Protein AF-A0A645HYN6-F1 (afdb_monomer_lite)

pLDDT: mean 82.83, std 11.93, range [47.78, 95.44]

Radius of gyration: 19.11 Å; chains: 1; bounding box: 44×23×48 Å

Sequence (64 aa):
MTPCYDPLANVVYSAGQGDVALTMVNGRILYEKGEFKTLDEEKIRYMANRSQQRIVGILEGDLS

Foldseek 3Di:
DPDCPDVVCCVVPPDDPQNDAWDDDPNRTQDHNHDGPPDDPVVVVVVVVVVVVVVVVVVVVVVD

Organism: NCBI:txid1076179

Structure (mmCIF, N/CA/C/O backbone):
data_AF-A0A645HYN6-F1
#
_entry.id   AF-A0A645HYN6-F1
#
loop_
_atom_site.group_PDB
_atom_site.id
_atom_site.type_symbol
_atom_site.label_atom_id
_atom_site.label_alt_id
_atom_site.label_comp_id
_atom_site.label_asym_id
_atom_site.label_entity_id
_atom_site.label_seq_id
_atom_site.pdbx_PDB_ins_code
_atom_site.Cartn_x
_atom_site.Cartn_y
_atom_site.Cartn_z
_atom_site.occupancy
_atom_site.B_iso_or_equiv
_atom_site.auth_seq_id
_atom_site.auth_comp_id
_atom_site.auth_asym_id
_atom_site.auth_atom_id
_atom_site.pdbx_PDB_model_num
ATOM 1 N N . MET A 1 1 ? 19.951 1.723 -2.641 1.00 56.88 1 MET A N 1
ATOM 2 C CA . MET A 1 1 ? 20.034 0.296 -3.009 1.00 56.88 1 MET A CA 1
ATOM 3 C C . MET A 1 1 ? 21.383 0.037 -3.671 1.00 56.88 1 MET A C 1
ATOM 5 O O . MET A 1 1 ? 21.580 0.442 -4.808 1.00 56.88 1 MET A O 1
ATOM 9 N N . THR A 1 2 ? 22.330 -0.554 -2.944 1.00 47.78 2 THR A N 1
ATOM 10 C CA . THR A 1 2 ? 23.647 -0.977 -3.454 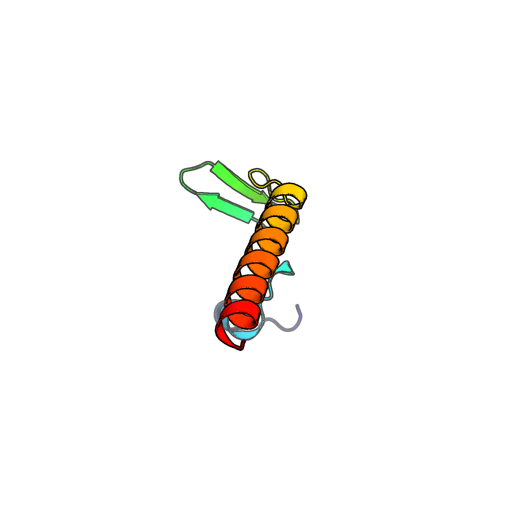1.00 47.78 2 THR A CA 1
ATOM 11 C C . THR A 1 2 ? 24.088 -2.236 -2.693 1.00 47.78 2 THR A C 1
ATOM 13 O O . THR A 1 2 ? 23.969 -2.232 -1.469 1.00 47.78 2 THR A O 1
ATOM 16 N N . PRO A 1 3 ? 24.615 -3.285 -3.359 1.00 61.34 3 PRO A N 1
ATOM 17 C CA . PRO A 1 3 ? 24.750 -3.494 -4.807 1.00 61.34 3 PRO A CA 1
ATOM 18 C C . PRO A 1 3 ? 23.530 -4.228 -5.407 1.00 61.34 3 PRO A C 1
ATOM 20 O O . PRO A 1 3 ? 22.913 -5.067 -4.759 1.00 61.34 3 PRO A O 1
ATOM 23 N N . CYS A 1 4 ? 23.182 -3.913 -6.659 1.00 60.62 4 CYS A N 1
ATOM 24 C CA . CYS A 1 4 ? 22.119 -4.576 -7.423 1.00 60.62 4 CYS A CA 1
ATOM 25 C C . CYS A 1 4 ? 22.741 -5.658 -8.317 1.00 60.62 4 CYS A C 1
ATOM 27 O O . CYS A 1 4 ? 23.231 -5.348 -9.400 1.00 60.62 4 CYS A O 1
ATOM 29 N N . TYR A 1 5 ? 22.781 -6.901 -7.830 1.00 64.25 5 TYR A N 1
ATOM 30 C CA . TYR A 1 5 ? 23.302 -8.048 -8.586 1.00 64.25 5 TYR A CA 1
ATOM 31 C C . TYR A 1 5 ? 22.238 -8.659 -9.512 1.00 64.25 5 TYR A C 1
ATOM 33 O O . TYR A 1 5 ? 22.562 -9.074 -10.620 1.00 64.25 5 TYR A O 1
ATOM 41 N N . ASP A 1 6 ? 20.973 -8.655 -9.075 1.00 71.62 6 ASP A N 1
ATOM 42 C CA . ASP A 1 6 ? 19.799 -9.064 -9.850 1.00 71.62 6 ASP A CA 1
ATOM 43 C C . ASP A 1 6 ? 18.575 -8.223 -9.414 1.00 71.62 6 ASP A C 1
ATOM 45 O O . ASP A 1 6 ? 18.169 -8.279 -8.248 1.00 71.62 6 ASP A O 1
ATOM 49 N N . PRO A 1 7 ? 17.973 -7.422 -10.312 1.00 73.50 7 PRO A N 1
ATOM 50 C CA . PRO A 1 7 ? 16.813 -6.598 -9.987 1.00 73.50 7 PRO A CA 1
ATOM 51 C C . PRO A 1 7 ? 15.561 -7.409 -9.613 1.00 73.50 7 PRO A C 1
ATOM 53 O O . PRO A 1 7 ? 14.757 -6.911 -8.826 1.00 73.50 7 PRO A O 1
ATOM 56 N N . LEU A 1 8 ? 15.383 -8.641 -10.110 1.00 72.69 8 LEU A N 1
ATOM 57 C CA . LEU A 1 8 ? 14.238 -9.485 -9.738 1.00 72.69 8 LEU A CA 1
ATOM 58 C C . LEU A 1 8 ? 14.367 -9.982 -8.299 1.00 72.69 8 LEU A C 1
ATOM 60 O O . LEU A 1 8 ? 13.424 -9.865 -7.516 1.00 72.69 8 LEU A O 1
ATOM 64 N N . ALA A 1 9 ? 15.552 -10.475 -7.933 1.00 72.44 9 ALA A N 1
ATOM 65 C CA . ALA A 1 9 ? 15.845 -10.877 -6.562 1.00 72.44 9 ALA A CA 1
ATOM 66 C C . ALA A 1 9 ? 15.649 -9.708 -5.581 1.00 72.44 9 ALA A C 1
ATOM 68 O O . ALA A 1 9 ? 15.065 -9.886 -4.513 1.00 72.44 9 ALA A O 1
ATOM 69 N N . ASN A 1 10 ? 16.051 -8.496 -5.973 1.00 74.50 10 ASN A N 1
ATOM 70 C CA . ASN A 1 10 ? 15.871 -7.302 -5.149 1.00 74.50 10 ASN A CA 1
ATOM 71 C C . ASN A 1 10 ? 14.395 -6.945 -4.925 1.00 74.50 10 ASN A C 1
ATOM 73 O O . ASN A 1 10 ? 14.032 -6.596 -3.805 1.00 74.50 10 ASN A O 1
ATOM 77 N N . VAL A 1 11 ? 13.534 -7.068 -5.942 1.00 76.94 11 VAL A N 1
ATOM 78 C CA . VAL A 1 11 ? 12.086 -6.837 -5.782 1.00 76.94 11 VAL A CA 1
ATOM 79 C C . VAL A 1 11 ? 11.460 -7.845 -4.817 1.00 76.94 11 VAL A C 1
ATOM 81 O O . VAL A 1 11 ? 10.624 -7.471 -4.003 1.00 76.94 11 VAL A O 1
ATOM 84 N N . VAL A 1 12 ? 11.860 -9.115 -4.883 1.00 77.75 12 VAL A N 1
ATOM 85 C CA . VAL A 1 12 ? 11.252 -10.175 -4.061 1.00 77.75 12 VAL A CA 1
ATOM 86 C C . VAL A 1 12 ? 11.739 -10.135 -2.614 1.00 77.75 12 VAL A C 1
ATOM 88 O O . VAL A 1 12 ? 10.948 -10.337 -1.696 1.00 77.75 12 VAL A O 1
ATOM 91 N N . TYR A 1 13 ? 13.035 -9.901 -2.402 1.00 73.94 13 TYR A N 1
ATOM 92 C CA . TYR A 1 13 ? 13.666 -10.120 -1.098 1.00 73.94 13 TYR A CA 1
ATOM 93 C C . TYR A 1 13 ? 14.085 -8.845 -0.372 1.00 73.94 13 TYR A C 1
ATOM 95 O O . TYR A 1 13 ? 14.453 -8.915 0.800 1.00 73.94 13 TYR A O 1
ATOM 103 N N . SER A 1 14 ? 14.094 -7.692 -1.039 1.00 78.19 14 SER A N 1
ATOM 104 C CA . SER A 1 14 ? 14.651 -6.462 -0.461 1.00 78.19 14 SER A CA 1
ATOM 105 C C . SER A 1 14 ? 13.786 -5.224 -0.655 1.00 78.19 14 SER A C 1
ATOM 107 O O . SER A 1 14 ? 14.012 -4.245 0.052 1.00 78.19 14 SER A O 1
ATOM 109 N N . ALA A 1 15 ? 12.807 -5.249 -1.562 1.00 76.00 15 ALA A N 1
ATOM 110 C CA . ALA A 1 15 ? 11.896 -4.131 -1.737 1.00 76.00 15 ALA A CA 1
ATOM 111 C C . ALA A 1 15 ? 10.934 -4.015 -0.547 1.00 76.00 15 ALA A C 1
ATOM 113 O O . ALA A 1 15 ? 10.290 -4.981 -0.135 1.00 76.00 15 ALA A O 1
ATOM 114 N N . GLY A 1 16 ? 10.833 -2.806 -0.006 1.00 79.50 16 GLY A N 1
ATOM 115 C CA . GLY A 1 16 ? 9.849 -2.412 0.989 1.00 79.50 16 GLY A CA 1
ATOM 116 C C . GLY A 1 16 ? 8.756 -1.526 0.395 1.00 79.50 16 GLY A C 1
ATOM 117 O O . GLY A 1 16 ? 8.769 -1.149 -0.775 1.00 79.50 16 GLY A O 1
ATOM 118 N N . GLN A 1 17 ? 7.804 -1.129 1.241 1.00 74.00 17 GLN A N 1
ATOM 119 C CA . GLN A 1 17 ? 6.689 -0.259 0.846 1.00 74.00 17 GLN A CA 1
ATOM 120 C C . GLN A 1 17 ? 7.152 1.081 0.239 1.00 74.00 17 GLN A C 1
ATOM 122 O O . GLN A 1 17 ? 6.472 1.626 -0.626 1.00 74.00 17 GLN A O 1
ATOM 127 N N . GLY A 1 18 ? 8.304 1.605 0.673 1.00 77.56 18 GLY A N 1
ATOM 128 C CA . GLY A 1 18 ? 8.866 2.866 0.177 1.00 77.56 18 GLY A CA 1
ATOM 129 C C . GLY A 1 18 ? 9.514 2.784 -1.209 1.00 77.56 18 GLY A C 1
ATOM 130 O O . GLY A 1 18 ? 9.771 3.825 -1.806 1.00 77.56 18 GLY A O 1
ATOM 131 N N . ASP A 1 19 ? 9.752 1.580 -1.735 1.00 80.81 19 ASP A N 1
ATOM 132 C CA . ASP A 1 19 ? 10.358 1.387 -3.059 1.00 80.81 19 ASP A CA 1
ATOM 133 C C . ASP A 1 19 ? 9.318 1.441 -4.196 1.00 80.81 19 ASP A C 1
ATOM 135 O O . ASP A 1 19 ? 9.666 1.428 -5.379 1.00 80.81 19 ASP A O 1
ATOM 139 N N . VAL A 1 20 ? 8.024 1.535 -3.859 1.00 84.56 20 VAL A N 1
ATOM 140 C CA . VAL A 1 20 ? 6.940 1.692 -4.834 1.00 84.56 20 VAL A CA 1
ATOM 141 C C . VAL A 1 20 ? 6.861 3.152 -5.278 1.00 84.56 20 VAL A C 1
ATOM 143 O O . VAL A 1 20 ? 6.597 4.043 -4.479 1.00 84.56 20 VAL A O 1
ATOM 146 N N . ALA A 1 21 ? 7.036 3.414 -6.574 1.00 88.25 21 ALA A N 1
ATOM 147 C CA . ALA A 1 21 ? 6.927 4.769 -7.125 1.00 88.25 21 ALA A CA 1
ATOM 148 C C . ALA A 1 21 ? 5.518 5.112 -7.650 1.00 88.25 21 ALA A C 1
ATOM 150 O O . ALA A 1 21 ? 5.1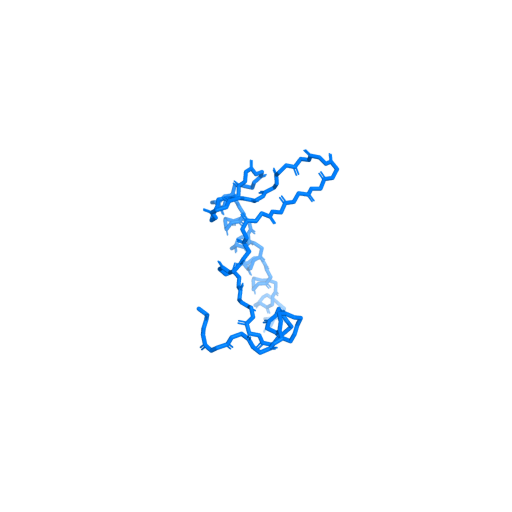30 6.281 -7.618 1.00 88.25 21 ALA A O 1
ATOM 151 N N . LEU A 1 22 ? 4.767 4.115 -8.141 1.00 90.25 22 LEU A N 1
ATOM 152 C CA . LEU A 1 22 ? 3.487 4.281 -8.843 1.00 90.25 22 LEU A CA 1
ATOM 153 C C . LEU A 1 22 ? 2.602 3.031 -8.692 1.00 90.25 22 LEU A C 1
ATOM 155 O O . LEU A 1 22 ? 3.082 1.908 -8.814 1.00 90.25 22 LEU A O 1
ATOM 159 N N . THR A 1 23 ? 1.294 3.214 -8.506 1.00 90.19 23 THR A N 1
ATOM 160 C CA . THR A 1 23 ? 0.271 2.164 -8.668 1.00 90.19 23 THR A CA 1
ATOM 161 C C . THR A 1 23 ? -0.851 2.679 -9.563 1.00 90.19 23 THR A C 1
ATOM 163 O O . THR A 1 23 ? -1.412 3.743 -9.302 1.00 90.19 23 THR A O 1
ATOM 166 N N . MET A 1 24 ? -1.197 1.922 -10.608 1.00 94.00 24 MET A N 1
ATOM 167 C CA . MET A 1 24 ? -2.217 2.290 -11.592 1.00 94.00 24 MET A CA 1
ATOM 168 C C . MET A 1 24 ? -3.109 1.093 -11.929 1.00 94.00 24 MET A C 1
ATOM 170 O O . MET A 1 24 ? -2.617 -0.016 -12.120 1.00 94.00 24 MET A O 1
ATOM 174 N N . VAL A 1 25 ? -4.418 1.324 -12.047 1.00 94.56 25 VAL A N 1
ATOM 175 C CA . VAL A 1 25 ? -5.402 0.309 -12.451 1.00 94.56 25 VAL A CA 1
ATOM 176 C C . VAL A 1 25 ? -6.323 0.898 -13.514 1.00 94.56 25 VAL A C 1
ATOM 178 O O . VAL A 1 25 ? -6.890 1.970 -13.318 1.00 94.56 25 VAL A O 1
ATOM 181 N N . ASN A 1 26 ? -6.476 0.202 -14.646 1.00 91.62 26 ASN A N 1
ATOM 182 C CA . ASN A 1 26 ? -7.319 0.631 -15.771 1.00 91.62 26 ASN A CA 1
ATOM 183 C C . ASN A 1 26 ? -7.068 2.098 -16.200 1.00 91.62 26 ASN A C 1
ATOM 185 O O . ASN A 1 26 ? -7.997 2.892 -16.345 1.00 91.62 26 ASN A O 1
ATOM 189 N N . GLY A 1 27 ? -5.791 2.486 -16.298 1.00 92.62 27 GLY A N 1
ATOM 190 C CA . GLY A 1 27 ? -5.371 3.845 -16.666 1.00 92.62 27 GLY A CA 1
ATOM 191 C C . GLY A 1 27 ? -5.529 4.912 -15.574 1.00 92.62 27 GLY A C 1
ATOM 192 O O . GLY A 1 27 ? -5.217 6.073 -15.820 1.00 92.62 27 GLY A O 1
ATOM 193 N N . ARG A 1 28 ? -5.999 4.561 -14.369 1.00 90.25 28 ARG A N 1
ATOM 194 C CA . ARG A 1 28 ? -6.168 5.497 -13.245 1.00 90.25 28 ARG A CA 1
ATOM 195 C C . ARG A 1 28 ? -5.056 5.325 -12.221 1.00 90.25 28 ARG A C 1
ATOM 197 O O . ARG A 1 28 ? -4.846 4.220 -11.724 1.00 90.25 28 ARG A O 1
ATOM 204 N N . ILE A 1 29 ? -4.363 6.415 -11.900 1.00 91.56 29 ILE A N 1
ATOM 205 C CA . ILE A 1 29 ? -3.315 6.444 -10.872 1.00 91.56 29 ILE A CA 1
ATOM 206 C C . ILE A 1 29 ? -3.974 6.399 -9.491 1.00 91.56 29 ILE A C 1
ATOM 208 O O . ILE A 1 29 ? -4.825 7.228 -9.182 1.00 91.56 29 ILE A O 1
ATOM 212 N N . LEU A 1 30 ? -3.575 5.428 -8.672 1.00 91.00 30 LEU A N 1
ATOM 213 C CA . LEU A 1 30 ? -4.054 5.243 -7.299 1.00 91.00 30 LEU A CA 1
ATOM 214 C C . LEU A 1 30 ? -3.029 5.727 -6.265 1.00 91.00 30 LEU A C 1
ATOM 216 O O . LEU A 1 30 ? -3.406 6.229 -5.207 1.00 91.00 30 LEU A O 1
ATOM 220 N N . TYR A 1 31 ? -1.738 5.601 -6.580 1.00 89.94 31 TYR A N 1
ATOM 221 C CA . TYR A 1 31 ? -0.629 6.013 -5.722 1.00 89.94 31 TYR A CA 1
ATOM 222 C C . TYR A 1 31 ? 0.545 6.501 -6.569 1.00 89.94 31 TYR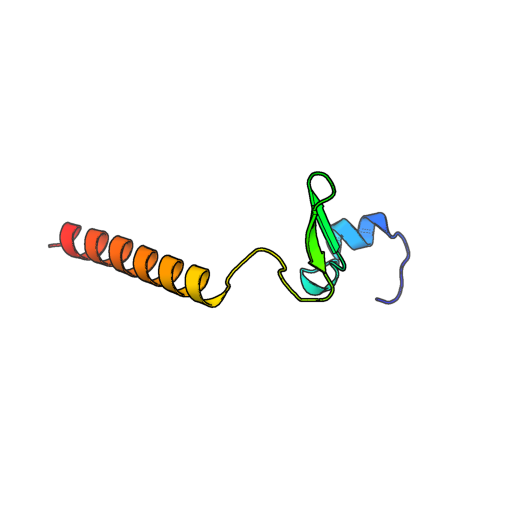 A C 1
ATOM 224 O O . TYR A 1 31 ? 0.874 5.856 -7.562 1.00 89.94 31 TYR A O 1
ATOM 232 N N . GLU A 1 32 ? 1.183 7.603 -6.179 1.00 92.00 32 GLU A N 1
ATOM 233 C CA . GLU A 1 32 ? 2.394 8.119 -6.822 1.00 92.00 32 GLU A CA 1
ATOM 234 C C . GLU A 1 32 ? 3.265 8.870 -5.805 1.00 92.00 32 GLU A C 1
ATOM 236 O O . GLU A 1 32 ? 2.769 9.730 -5.081 1.00 92.00 32 GLU A O 1
ATOM 241 N N . LYS A 1 33 ? 4.572 8.563 -5.764 1.00 87.94 33 LYS A N 1
ATOM 242 C CA . LYS A 1 33 ? 5.586 9.286 -4.963 1.00 87.94 33 LYS A CA 1
ATOM 243 C C . LYS A 1 33 ? 5.198 9.529 -3.492 1.00 87.94 33 LYS A C 1
ATOM 245 O O . LY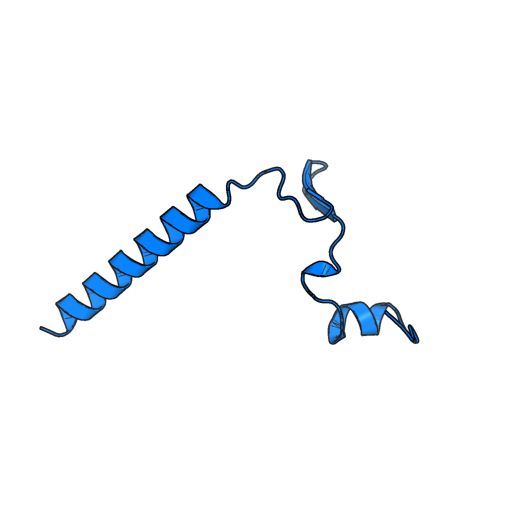S A 1 33 ? 5.375 10.631 -2.979 1.00 87.94 33 LYS A O 1
ATOM 250 N N . GLY A 1 34 ? 4.686 8.513 -2.799 1.00 84.19 34 GLY A N 1
ATOM 251 C CA . GLY A 1 34 ? 4.302 8.654 -1.388 1.00 84.19 34 GLY A CA 1
ATOM 252 C C . GLY A 1 34 ? 2.849 9.057 -1.155 1.00 84.19 34 GLY A C 1
ATOM 253 O O . GLY A 1 34 ? 2.393 8.971 -0.020 1.00 84.19 34 GLY A O 1
ATOM 254 N N . GLU A 1 35 ? 2.107 9.448 -2.191 1.00 84.31 35 GLU A N 1
ATOM 255 C CA . GLU A 1 35 ? 0.767 10.014 -2.044 1.00 84.31 35 GLU A CA 1
ATOM 256 C C . GLU A 1 35 ? -0.314 9.099 -2.630 1.00 84.31 35 GLU A C 1
ATOM 258 O O . GLU A 1 35 ? -0.248 8.691 -3.794 1.00 84.31 35 GLU A O 1
ATOM 263 N N . PHE A 1 36 ? -1.352 8.818 -1.840 1.00 88.19 36 PHE A N 1
ATOM 264 C CA . PHE A 1 36 ? -2.553 8.136 -2.315 1.00 88.19 36 PHE A CA 1
ATOM 265 C C . PHE A 1 36 ? -3.504 9.136 -2.970 1.00 88.19 36 PHE A C 1
ATOM 267 O O . PHE A 1 36 ? -4.009 10.048 -2.325 1.00 88.19 36 PHE A O 1
ATOM 274 N N . LYS A 1 37 ? -3.792 8.942 -4.258 1.00 84.56 37 LYS A N 1
ATOM 275 C CA . LYS A 1 37 ? -4.611 9.872 -5.057 1.00 84.56 37 LYS A CA 1
ATOM 276 C C . LYS A 1 37 ? -6.111 9.607 -4.955 1.00 84.56 37 LYS A C 1
ATOM 278 O O . LYS A 1 37 ? -6.916 10.423 -5.392 1.00 84.56 37 LYS A O 1
ATOM 283 N N . THR A 1 38 ? -6.494 8.457 -4.406 1.00 83.31 38 THR A N 1
ATOM 284 C CA . THR A 1 38 ? -7.891 7.998 -4.370 1.00 83.31 38 THR A CA 1
ATOM 285 C C . THR A 1 38 ? -8.373 7.592 -2.980 1.00 83.31 38 THR A C 1
ATOM 287 O O . THR A 1 38 ? -9.510 7.143 -2.852 1.00 83.31 38 THR A O 1
ATOM 290 N N . LEU A 1 39 ? -7.524 7.689 -1.953 1.00 86.00 39 LEU A N 1
ATOM 291 C CA . LEU A 1 39 ? -7.833 7.257 -0.591 1.00 86.00 39 LEU A CA 1
ATOM 292 C C . LEU A 1 39 ? -7.760 8.439 0.374 1.00 86.00 39 LEU A C 1
ATOM 294 O O . LEU A 1 39 ? -6.845 9.250 0.300 1.00 86.00 39 LEU A O 1
ATOM 298 N N . ASP A 1 40 ? -8.716 8.490 1.296 1.00 87.94 40 ASP A N 1
ATOM 299 C CA . ASP A 1 40 ? -8.727 9.414 2.428 1.00 87.94 40 ASP A CA 1
ATOM 300 C C . ASP A 1 40 ? -8.189 8.669 3.655 1.00 87.94 40 ASP A C 1
ATOM 302 O O . ASP A 1 40 ? -8.866 7.802 4.222 1.00 87.94 40 ASP A O 1
ATOM 306 N N . GLU A 1 41 ? -6.940 8.955 4.019 1.00 86.75 41 GLU A N 1
ATOM 307 C CA . GLU A 1 41 ? -6.243 8.245 5.091 1.00 86.75 41 GLU A CA 1
ATOM 308 C C . GLU A 1 41 ? -6.918 8.445 6.455 1.00 86.75 41 GLU A C 1
ATOM 310 O O . GLU A 1 41 ? -7.054 7.489 7.225 1.00 86.75 41 GLU A O 1
ATOM 315 N N . GLU A 1 42 ? -7.387 9.659 6.750 1.00 89.94 42 GLU A N 1
ATOM 316 C CA . GLU A 1 42 ? -8.031 9.977 8.025 1.00 89.94 42 GLU A CA 1
ATOM 317 C C . GLU A 1 42 ? -9.336 9.202 8.177 1.00 89.94 42 GLU A C 1
ATOM 319 O O . GLU A 1 42 ? -9.572 8.547 9.200 1.00 89.94 42 GLU A O 1
ATOM 324 N N . LYS A 1 43 ? -10.160 9.198 7.124 1.00 91.81 43 LYS A N 1
ATOM 325 C CA . LYS A 1 43 ? -11.413 8.444 7.099 1.00 91.81 43 LYS A CA 1
ATOM 326 C C . LYS A 1 43 ? -11.173 6.945 7.243 1.00 91.81 43 LYS A C 1
ATOM 328 O O . LYS A 1 43 ? -11.908 6.277 7.975 1.00 91.81 43 LYS A O 1
ATOM 333 N N . ILE A 1 44 ? -10.152 6.406 6.574 1.00 93.38 44 ILE A N 1
ATOM 334 C CA . ILE A 1 44 ? -9.787 4.988 6.685 1.00 93.38 44 ILE A CA 1
ATOM 335 C C . ILE A 1 44 ? -9.374 4.658 8.121 1.00 93.38 44 ILE A C 1
ATOM 337 O O . ILE A 1 44 ? -9.895 3.704 8.702 1.00 93.38 44 ILE A O 1
ATOM 341 N N . ARG A 1 45 ? -8.498 5.468 8.722 1.00 92.50 45 ARG A N 1
ATOM 342 C CA . ARG A 1 45 ? -8.020 5.278 10.097 1.00 92.50 45 ARG A CA 1
ATOM 343 C C . ARG A 1 45 ? -9.162 5.348 11.110 1.00 92.50 45 ARG A C 1
ATOM 345 O O . ARG A 1 45 ? -9.252 4.497 11.993 1.00 92.50 45 ARG A O 1
ATOM 352 N N . TYR A 1 46 ? -10.075 6.305 10.947 1.00 95.44 46 TYR A N 1
ATOM 353 C CA . TYR A 1 46 ? -11.273 6.420 11.777 1.00 95.44 46 TYR A CA 1
ATOM 354 C C . TYR A 1 46 ? -12.145 5.157 11.701 1.00 95.44 46 TYR A C 1
ATOM 356 O O . TYR A 1 46 ? -12.526 4.592 12.729 1.00 95.44 46 TYR A O 1
ATOM 364 N N . MET A 1 47 ? -12.426 4.673 10.489 1.00 94.25 47 MET A N 1
ATOM 365 C CA . MET A 1 47 ? -13.253 3.480 10.277 1.00 94.25 47 MET A CA 1
ATOM 366 C C . MET A 1 47 ? -12.587 2.202 10.804 1.00 94.25 47 MET A C 1
ATOM 368 O O . MET A 1 47 ? -13.273 1.337 11.361 1.00 94.25 47 MET A O 1
ATOM 372 N N . ALA A 1 48 ? -11.263 2.091 10.675 1.00 94.75 48 ALA A N 1
ATOM 373 C CA . ALA A 1 48 ? -10.485 0.982 11.219 1.00 94.75 48 ALA A CA 1
ATOM 374 C C . ALA A 1 48 ? -10.555 0.953 12.753 1.00 94.75 48 ALA A C 1
ATOM 376 O O . ALA A 1 48 ? -10.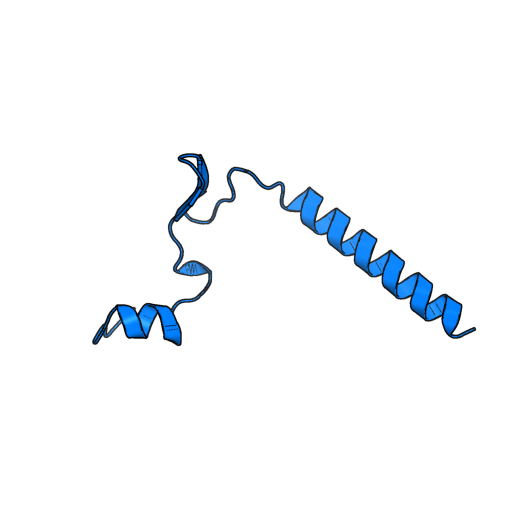918 -0.074 13.329 1.00 94.75 48 ALA A O 1
ATOM 377 N N . ASN A 1 49 ? -10.324 2.095 13.410 1.00 94.81 49 ASN A N 1
ATOM 378 C CA . ASN A 1 49 ? -10.418 2.220 14.867 1.00 94.81 49 ASN A CA 1
ATOM 379 C C . ASN A 1 49 ? -11.828 1.903 15.377 1.00 94.81 49 ASN A C 1
ATOM 381 O O . ASN A 1 49 ? -11.996 1.142 16.328 1.00 94.81 49 ASN A O 1
ATOM 385 N N . ARG A 1 50 ? -12.864 2.417 14.705 1.00 94.38 50 ARG A N 1
ATOM 386 C CA . ARG A 1 50 ? -14.259 2.108 15.046 1.00 94.38 50 ARG A CA 1
ATOM 387 C C . ARG A 1 50 ? -14.562 0.613 14.925 1.00 94.38 50 ARG A C 1
ATOM 389 O O . ARG A 1 50 ? -15.278 0.052 15.753 1.00 94.38 50 ARG A O 1
ATOM 396 N N . SER A 1 51 ? -14.027 -0.039 13.894 1.00 93.50 51 SER A N 1
ATOM 397 C CA . SER A 1 51 ? -14.193 -1.483 13.699 1.00 93.50 51 SER A CA 1
ATOM 398 C C . SER A 1 51 ? -13.484 -2.282 14.791 1.00 93.50 51 SER A C 1
ATOM 400 O O . SER A 1 51 ? -14.072 -3.225 15.314 1.00 93.50 51 SER A O 1
ATOM 402 N N . GLN A 1 52 ? -12.275 -1.867 15.184 1.00 94.56 52 GLN A N 1
ATOM 403 C CA . GLN A 1 52 ? -11.529 -2.460 16.295 1.00 94.56 52 GLN A CA 1
ATOM 404 C C . GLN A 1 52 ? -12.308 -2.357 17.611 1.00 94.56 52 GLN A C 1
ATOM 406 O O . GLN A 1 52 ? -12.476 -3.368 18.289 1.00 94.56 52 GLN A O 1
ATOM 411 N N . GLN A 1 53 ? -12.836 -1.176 17.940 1.00 93.25 53 GLN A N 1
ATOM 412 C CA . GLN A 1 53 ? -1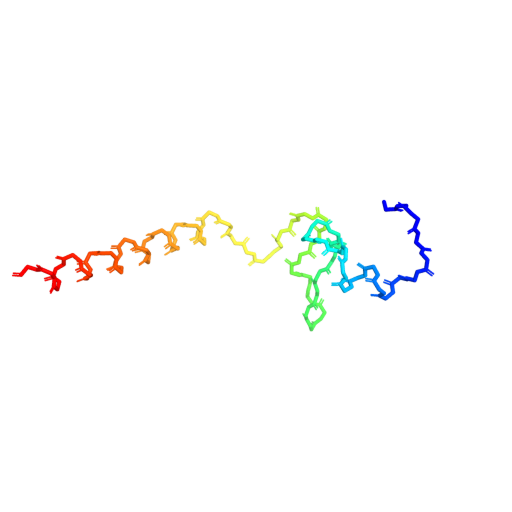3.631 -0.964 19.156 1.00 93.25 53 GLN A CA 1
ATOM 413 C C . GLN A 1 53 ? -14.875 -1.856 19.190 1.00 93.25 53 GLN A C 1
ATOM 415 O O . GLN A 1 53 ? -15.180 -2.453 20.217 1.00 93.25 53 GLN A O 1
ATOM 420 N N . ARG A 1 54 ? -15.569 -1.999 18.054 1.00 93.62 54 ARG A N 1
ATOM 421 C CA . ARG A 1 54 ? -16.741 -2.876 17.947 1.00 93.62 54 ARG A CA 1
ATOM 422 C C . ARG A 1 54 ? -16.389 -4.341 18.203 1.00 93.62 54 ARG A C 1
ATOM 424 O O . ARG A 1 54 ? -17.136 -5.017 18.895 1.00 93.62 54 ARG A O 1
ATOM 431 N N . ILE A 1 55 ? -15.287 -4.829 17.634 1.00 93.69 55 ILE A N 1
ATOM 432 C CA . ILE A 1 55 ? -14.851 -6.221 17.816 1.00 93.69 55 ILE A CA 1
ATOM 433 C C . ILE A 1 55 ? -14.468 -6.472 19.277 1.00 93.69 55 ILE A C 1
ATOM 435 O O . ILE A 1 55 ? -14.888 -7.473 19.845 1.00 93.69 55 ILE A O 1
ATOM 439 N N . VAL A 1 56 ? -13.725 -5.550 19.894 1.00 93.62 56 VAL A N 1
ATOM 440 C CA . VAL A 1 56 ? -13.339 -5.667 21.307 1.00 93.62 56 VAL A CA 1
ATOM 441 C C . VAL A 1 56 ? -14.563 -5.653 22.219 1.00 93.62 56 VAL A C 1
ATOM 443 O O . VAL A 1 56 ? -14.676 -6.530 23.063 1.00 93.62 56 VAL A O 1
ATOM 446 N N . GLY A 1 57 ? -15.526 -4.756 21.990 1.00 89.81 57 GLY A N 1
ATOM 447 C CA . GLY A 1 57 ? -16.754 -4.719 22.789 1.00 89.81 57 GLY A CA 1
ATOM 448 C C . GLY A 1 57 ? -17.607 -5.990 22.682 1.00 89.81 57 GLY A C 1
ATOM 449 O O . GLY A 1 57 ? -18.256 -6.362 23.652 1.00 89.81 57 GLY A O 1
ATOM 450 N N . ILE A 1 58 ? -17.593 -6.679 21.532 1.00 91.00 58 ILE A N 1
ATOM 451 C CA . ILE A 1 58 ? -18.251 -7.990 21.382 1.00 91.00 58 ILE A CA 1
ATOM 452 C C . ILE A 1 58 ? -17.525 -9.043 22.226 1.00 91.00 58 ILE A C 1
ATOM 454 O O . ILE A 1 58 ? -18.161 -9.756 22.991 1.00 91.00 58 ILE A O 1
ATOM 458 N N . LEU A 1 59 ? -16.193 -9.104 22.134 1.00 85.88 59 LEU A N 1
ATOM 459 C CA . LEU A 1 59 ? -15.393 -10.071 22.891 1.00 85.88 59 LEU A CA 1
ATOM 460 C C . LEU A 1 59 ? -15.500 -9.862 24.408 1.00 85.88 59 LEU A C 1
ATOM 462 O O . LEU A 1 59 ? -15.545 -10.833 25.150 1.00 85.88 59 LEU A O 1
ATOM 466 N N . GLU A 1 60 ? -15.549 -8.613 24.871 1.00 83.75 60 GLU A N 1
ATOM 467 C CA . GLU A 1 60 ? -15.709 -8.288 26.293 1.00 83.75 60 GLU A CA 1
ATOM 468 C C . GLU A 1 60 ? -17.121 -8.597 26.813 1.00 83.75 60 GLU A C 1
ATOM 470 O O . GLU A 1 60 ? -17.261 -8.996 27.966 1.00 83.75 60 GLU A O 1
ATOM 475 N N . GLY A 1 61 ? -18.153 -8.456 25.973 1.00 72.56 61 GLY A N 1
ATOM 476 C CA . GLY A 1 61 ? -19.536 -8.805 26.317 1.00 72.56 61 GLY A CA 1
ATOM 477 C C . GLY A 1 61 ? -19.839 -10.307 26.278 1.00 72.56 61 GLY A C 1
ATOM 478 O O . GLY A 1 61 ? -20.716 -10.760 27.003 1.00 72.56 61 GLY A O 1
ATOM 479 N N . ASP A 1 62 ? -19.102 -11.086 25.482 1.00 59.19 62 ASP A N 1
ATOM 480 C CA . ASP A 1 62 ? -19.210 -12.554 25.447 1.00 59.19 62 ASP A CA 1
ATOM 481 C C . ASP A 1 62 ? -18.432 -13.245 26.594 1.00 59.19 62 ASP A C 1
ATOM 483 O O . ASP A 1 62 ? -18.591 -14.446 26.821 1.00 59.19 62 ASP A O 1
ATOM 487 N N . LEU A 1 63 ? -17.579 -12.506 27.317 1.00 58.84 63 LEU A N 1
ATOM 488 C CA . LEU A 1 63 ? -16.798 -12.985 28.470 1.00 58.84 63 LEU A CA 1
ATOM 489 C C . LEU A 1 63 ? -17.475 -12.720 29.834 1.00 58.84 63 LEU A C 1
ATOM 491 O O . LEU A 1 63 ? -16.901 -13.082 30.866 1.00 58.84 63 LEU A O 1
ATOM 495 N N . SER A 1 64 ? -18.660 -12.098 29.847 1.00 52.16 64 SER A N 1
ATOM 496 C CA . SER A 1 64 ? -19.498 -11.841 31.036 1.00 52.16 64 SER A CA 1
ATOM 497 C C . SER A 1 64 ? -20.726 -12.739 31.078 1.00 52.16 64 SER A C 1
ATOM 499 O O . SER A 1 64 ? -21.054 -13.231 32.180 1.00 52.16 64 SER A O 1
#

Secondary structure (DSSP, 8-state):
----S-HHHHHHHT--GGG--EEEETTEEEEETTEESS--HHHHHHHHHHHHHHHHHHHHHTT-

InterPro domains:
  IPR011059 Metal-dependent hydrolase, composite domain superfamily [G3DSA:2.30.40.10] (1-57)
  IPR011059 Metal-dependent hydrolase, composite domain superfamily [SSF51338] (1-56)